Protein AF-A0A6N6NJ37-F1 (afdb_monomer_lite)

Structure (mmCIF, N/CA/C/O backbone):
data_AF-A0A6N6NJ37-F1
#
_entry.id   AF-A0A6N6NJ37-F1
#
loop_
_atom_site.group_PDB
_atom_site.id
_atom_site.type_symbol
_atom_site.label_atom_id
_atom_site.label_alt_id
_atom_site.label_comp_id
_atom_site.label_asym_id
_atom_site.label_entity_id
_atom_site.label_seq_id
_atom_site.pdbx_PDB_ins_code
_atom_site.Cartn_x
_atom_site.Cartn_y
_atom_site.Cartn_z
_atom_site.occupancy
_atom_site.B_iso_or_equiv
_atom_site.auth_seq_id
_atom_site.auth_comp_id
_atom_site.auth_asym_id
_atom_site.auth_atom_id
_atom_site.pdbx_PDB_model_num
ATOM 1 N N . MET A 1 1 ? -5.280 16.848 26.734 1.00 68.19 1 MET A N 1
ATOM 2 C CA . MET A 1 1 ? -6.616 16.349 27.115 1.00 68.19 1 MET A CA 1
ATOM 3 C C . MET A 1 1 ? -6.480 14.849 27.277 1.00 68.19 1 MET A C 1
ATOM 5 O O . MET A 1 1 ? -5.952 14.238 26.355 1.00 68.19 1 MET A O 1
ATOM 9 N N . ASN A 1 2 ? -6.800 14.286 28.444 1.00 83.56 2 ASN A N 1
ATOM 10 C CA . ASN A 1 2 ? -6.773 12.828 28.613 1.00 83.56 2 ASN A CA 1
ATOM 11 C C . ASN A 1 2 ? -8.085 12.213 28.070 1.00 83.56 2 ASN A C 1
ATOM 13 O O . ASN A 1 2 ? -9.021 12.947 27.741 1.00 83.56 2 ASN A O 1
ATOM 17 N N . VAL A 1 3 ? -8.146 10.883 27.958 1.00 78.00 3 VAL A N 1
ATOM 18 C CA . VAL A 1 3 ? -9.323 10.172 27.425 1.00 78.00 3 VAL A CA 1
ATOM 19 C C . VAL A 1 3 ? -10.569 10.416 28.282 1.00 78.00 3 VAL A C 1
ATOM 21 O O . VAL A 1 3 ? -11.626 10.700 27.733 1.00 78.00 3 VAL A O 1
ATOM 24 N N . ASN A 1 4 ? -10.438 10.432 29.608 1.00 84.81 4 ASN A N 1
ATOM 25 C CA . ASN A 1 4 ? -11.560 10.659 30.525 1.00 84.81 4 ASN A CA 1
ATOM 26 C C . ASN A 1 4 ? -12.163 12.067 30.366 1.00 84.81 4 ASN A C 1
ATOM 28 O O . ASN A 1 4 ? -13.381 12.221 30.320 1.00 84.81 4 ASN A O 1
ATOM 32 N N . ASP A 1 5 ? -11.322 13.094 30.219 1.00 86.88 5 ASP A N 1
ATOM 33 C CA . ASP A 1 5 ? -11.755 14.474 29.982 1.00 86.88 5 ASP A CA 1
ATOM 34 C C . ASP A 1 5 ? -12.478 14.588 28.633 1.00 86.88 5 ASP A C 1
ATOM 36 O O . ASP A 1 5 ? -13.444 15.340 28.490 1.00 86.88 5 ASP A O 1
ATOM 40 N N . PHE A 1 6 ? -11.996 13.859 27.622 1.00 83.62 6 PHE A N 1
ATOM 41 C CA . PHE A 1 6 ? -12.597 13.810 26.291 1.00 83.62 6 PHE A CA 1
ATOM 42 C C . PHE A 1 6 ? -13.966 13.128 26.331 1.00 83.62 6 PHE A C 1
ATOM 44 O O . PHE A 1 6 ? -14.948 13.698 25.858 1.00 83.62 6 PHE A O 1
ATOM 51 N N . MET A 1 7 ? -14.060 11.966 26.971 1.00 89.38 7 MET A N 1
ATOM 52 C CA . MET A 1 7 ? -15.311 11.234 27.151 1.00 89.38 7 MET A CA 1
ATOM 53 C C . MET A 1 7 ? -16.356 12.059 27.896 1.00 89.38 7 MET A C 1
ATOM 55 O O . MET A 1 7 ? -17.482 12.189 27.421 1.00 89.38 7 MET A O 1
ATOM 59 N N . ALA A 1 8 ? -15.970 12.701 29.002 1.00 89.44 8 ALA A N 1
ATOM 60 C CA . ALA A 1 8 ? -16.862 13.560 29.775 1.00 89.44 8 ALA A CA 1
ATOM 61 C C . ALA A 1 8 ? -17.362 14.764 28.961 1.00 89.44 8 ALA A C 1
ATOM 63 O O . ALA A 1 8 ? -18.539 15.114 29.028 1.00 89.44 8 ALA A O 1
ATOM 64 N N . LYS A 1 9 ? -16.491 15.384 28.154 1.00 91.06 9 LYS A N 1
ATOM 65 C CA . LYS A 1 9 ? -16.855 16.523 27.298 1.00 91.06 9 LYS A CA 1
ATOM 66 C C . LYS A 1 9 ? -17.801 16.132 26.162 1.00 91.06 9 LYS A C 1
ATOM 68 O O . LYS A 1 9 ? -18.639 16.941 25.769 1.00 91.06 9 LYS A O 1
ATOM 73 N N . HIS A 1 10 ? -17.639 14.932 25.617 1.00 87.31 10 HIS A N 1
ATOM 74 C CA . HIS A 1 10 ? -18.386 14.457 24.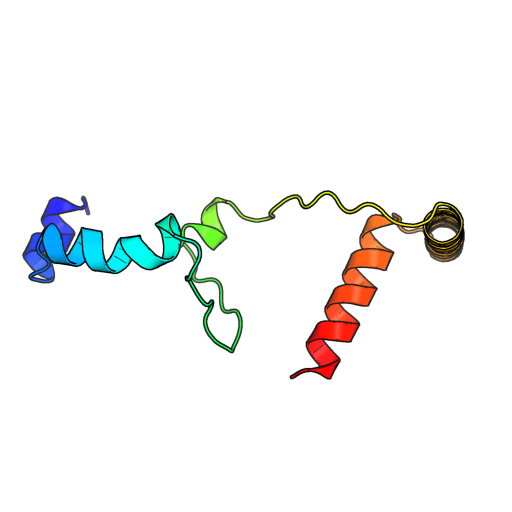453 1.00 87.31 10 HIS A CA 1
ATOM 75 C C . HIS A 1 10 ? -19.548 13.516 24.808 1.00 87.31 10 HIS A C 1
ATOM 77 O O . HIS A 1 10 ? -20.258 13.080 23.908 1.00 87.31 10 HIS A O 1
ATOM 83 N N . GLY A 1 11 ? -19.773 13.233 26.098 1.00 91.25 11 GLY A N 1
ATOM 84 C CA . GLY A 1 11 ? -20.832 12.333 26.561 1.00 91.25 11 GLY A CA 1
ATOM 85 C C . GLY A 1 11 ? -20.642 10.883 26.107 1.00 91.25 11 GLY A C 1
ATOM 86 O O . GLY A 1 11 ? -21.628 10.184 25.902 1.00 91.25 11 GLY A O 1
ATOM 87 N N . ILE A 1 12 ? -19.393 10.452 25.908 1.00 92.12 12 ILE A N 1
ATOM 88 C CA . ILE A 1 12 ? -19.045 9.114 25.410 1.00 92.12 12 ILE A CA 1
ATOM 89 C C . ILE A 1 12 ? -18.901 8.176 26.606 1.00 92.12 12 ILE A C 1
ATOM 91 O O . ILE A 1 12 ? -18.175 8.488 27.550 1.00 92.12 12 ILE A O 1
ATOM 95 N N . THR A 1 13 ? -19.579 7.032 26.567 1.00 92.56 13 THR A N 1
ATOM 96 C CA . THR A 1 13 ? -19.433 5.979 27.581 1.00 92.56 13 THR A CA 1
ATOM 97 C C . THR A 1 13 ? -18.358 4.967 27.182 1.00 92.56 13 THR A C 1
ATOM 99 O O . THR A 1 13 ? -17.990 4.881 26.012 1.00 92.56 13 THR A O 1
ATOM 102 N N . ASP A 1 14 ? -17.880 4.153 28.127 1.00 89.19 14 ASP A N 1
ATOM 103 C CA . ASP A 1 14 ? -16.955 3.047 27.821 1.00 89.19 14 ASP A CA 1
ATOM 104 C C . ASP A 1 14 ? -17.546 2.092 26.768 1.00 89.19 14 ASP A C 1
ATOM 106 O O . ASP A 1 14 ? -16.868 1.699 25.827 1.00 89.19 14 ASP A O 1
ATOM 110 N N . ALA A 1 15 ? -18.851 1.806 26.846 1.00 91.50 15 ALA A N 1
ATOM 111 C CA . ALA A 1 15 ? -19.535 0.960 25.869 1.00 91.50 15 ALA A CA 1
ATOM 112 C C . ALA A 1 15 ? -19.575 1.578 24.460 1.00 91.50 15 ALA A C 1
ATOM 114 O O . ALA A 1 15 ? -19.642 0.858 23.461 1.00 91.50 15 ALA A O 1
ATOM 115 N N . ASP A 1 16 ? -19.559 2.909 24.361 1.00 89.31 16 ASP A N 1
ATOM 116 C CA . ASP A 1 16 ? -19.445 3.589 23.074 1.00 89.31 16 ASP A CA 1
ATOM 117 C C . ASP A 1 16 ? -18.015 3.513 22.537 1.00 89.31 16 ASP A C 1
ATOM 119 O O . ASP A 1 16 ? -17.849 3.332 21.333 1.00 89.31 16 ASP A O 1
ATOM 123 N N . LEU A 1 17 ? -16.995 3.575 23.404 1.00 86.38 17 LEU A N 1
ATOM 124 C CA . LEU A 1 17 ? -15.606 3.338 23.001 1.00 86.38 17 LEU A CA 1
ATOM 125 C C . LEU A 1 17 ? -15.405 1.919 22.474 1.00 86.38 17 LEU A C 1
ATOM 127 O O . LEU A 1 17 ? -14.855 1.766 21.386 1.00 86.38 17 LEU A O 1
ATOM 131 N N . ASP A 1 18 ? -15.904 0.907 23.182 1.00 88.12 18 ASP A N 1
ATOM 132 C CA . ASP A 1 18 ? -15.819 -0.490 22.743 1.00 88.12 18 ASP A CA 1
ATOM 133 C C . ASP A 1 18 ? -16.504 -0.679 21.383 1.00 88.12 18 ASP A C 1
ATOM 135 O O . ASP A 1 18 ? -15.963 -1.305 20.472 1.00 88.12 18 ASP A O 1
ATOM 139 N N . ARG A 1 19 ? -17.677 -0.059 21.191 1.00 89.06 19 ARG A N 1
ATOM 140 C CA . ARG A 1 19 ? -18.387 -0.087 19.904 1.00 89.06 19 ARG A CA 1
ATOM 141 C C . ARG A 1 19 ? -17.594 0.598 18.789 1.00 89.06 19 ARG A C 1
ATOM 143 O O . ARG A 1 19 ? -17.605 0.115 17.662 1.00 89.06 19 ARG A O 1
ATOM 150 N N . MET A 1 20 ? -16.937 1.721 19.079 1.00 86.06 20 MET A N 1
ATOM 151 C CA . MET A 1 20 ? -16.098 2.442 18.114 1.00 86.06 20 MET A CA 1
ATOM 152 C C . MET A 1 20 ? -14.797 1.691 17.793 1.00 86.06 20 MET A C 1
ATOM 154 O O . MET A 1 20 ? -14.287 1.820 16.681 1.00 86.06 20 MET A O 1
ATOM 158 N N . ALA A 1 21 ? -14.266 0.918 18.742 1.00 85.19 21 ALA A N 1
ATOM 159 C CA . ALA A 1 21 ? -13.048 0.129 18.583 1.00 85.19 21 ALA A CA 1
ATOM 160 C C . ALA A 1 21 ? -13.281 -1.188 17.826 1.00 85.19 21 ALA A C 1
ATOM 162 O O . ALA A 1 21 ? -12.390 -1.616 17.093 1.00 85.19 21 ALA A O 1
ATOM 163 N N . ALA A 1 22 ? -14.469 -1.793 17.943 1.00 88.56 22 ALA A N 1
ATOM 164 C CA . ALA A 1 22 ? -14.766 -3.119 17.395 1.00 88.56 22 ALA A CA 1
ATOM 165 C C . ALA A 1 22 ? -14.341 -3.330 15.922 1.00 88.56 22 ALA A C 1
ATOM 167 O O . ALA A 1 22 ? -13.660 -4.324 15.667 1.00 88.56 22 ALA A O 1
ATOM 168 N N . PRO A 1 23 ? -14.597 -2.402 14.969 1.00 85.44 23 PRO A N 1
ATOM 169 C CA . PRO A 1 23 ? -14.173 -2.584 13.576 1.00 85.44 23 PRO A CA 1
ATOM 170 C C . PRO A 1 23 ? -12.651 -2.662 13.384 1.00 85.44 23 PRO A C 1
ATOM 172 O O . PRO A 1 23 ? -12.148 -3.272 12.439 1.00 85.44 23 PRO A O 1
ATOM 175 N N . TYR A 1 24 ? -11.886 -2.018 14.267 1.00 79.94 24 TYR A N 1
ATOM 176 C CA . TYR A 1 24 ? -10.425 -2.065 14.231 1.00 79.94 24 TYR A CA 1
ATOM 177 C C . TYR A 1 24 ? -9.884 -3.372 14.822 1.00 79.94 24 TYR A C 1
ATOM 179 O O . TYR A 1 24 ? -8.831 -3.841 14.388 1.00 79.94 24 TYR A O 1
ATOM 187 N N . GLU A 1 25 ? -10.587 -3.958 15.794 1.00 81.50 25 GLU A N 1
ATOM 188 C CA . GLU A 1 25 ? -10.199 -5.206 16.459 1.00 81.50 25 GLU A CA 1
ATOM 189 C C . GLU A 1 25 ? -10.541 -6.447 15.627 1.00 81.50 25 GLU A C 1
ATOM 191 O O . GLU A 1 25 ? -9.744 -7.384 15.564 1.00 81.50 25 GLU A O 1
ATOM 196 N N . ASP A 1 26 ? -11.695 -6.450 14.957 1.00 87.62 26 ASP A N 1
ATOM 197 C CA . ASP A 1 26 ? -12.132 -7.555 14.095 1.00 87.62 26 ASP A CA 1
ATOM 198 C C . ASP A 1 26 ? -11.644 -7.432 12.638 1.00 87.62 26 ASP A C 1
ATOM 200 O O . ASP A 1 26 ? -11.739 -8.386 11.861 1.00 87.62 26 ASP A O 1
ATOM 204 N N . GLY A 1 27 ? -11.071 -6.280 12.276 1.00 77.44 27 GLY A N 1
ATOM 205 C CA . GLY A 1 27 ? -10.542 -5.997 10.944 1.00 77.44 27 GLY A CA 1
ATOM 206 C C . GLY A 1 27 ? -11.600 -5.633 9.898 1.00 77.44 27 GLY A C 1
ATOM 207 O O . GLY A 1 27 ? -11.263 -5.584 8.715 1.00 77.44 27 GLY A O 1
ATOM 208 N N . SER A 1 28 ? -12.845 -5.373 10.305 1.00 85.44 28 SER A N 1
ATOM 209 C CA . SER A 1 28 ? -13.930 -4.880 9.444 1.00 85.44 28 SER A CA 1
ATOM 210 C C . SER A 1 28 ? -13.881 -3.371 9.190 1.00 85.44 28 SER A C 1
ATOM 212 O O . SER A 1 28 ? -14.721 -2.844 8.464 1.00 85.44 28 SER A O 1
ATOM 214 N N . PHE A 1 29 ? -12.903 -2.666 9.765 1.00 81.50 29 PHE A N 1
ATOM 215 C CA . PHE A 1 29 ? -12.665 -1.256 9.492 1.00 81.50 29 PHE A CA 1
ATOM 216 C C . PHE A 1 29 ? -12.484 -1.008 7.989 1.00 81.50 29 PHE A C 1
ATOM 218 O O . PHE A 1 29 ? -11.492 -1.424 7.383 1.00 81.50 29 PHE A O 1
ATOM 225 N N . GLU A 1 30 ? -13.421 -0.260 7.415 1.00 76.56 30 GLU A N 1
ATOM 226 C CA . GLU A 1 30 ? -13.289 0.303 6.080 1.00 76.56 30 GLU A CA 1
ATOM 227 C C . GLU A 1 30 ? -12.735 1.730 6.196 1.00 76.56 30 GLU A C 1
ATOM 229 O O . GLU A 1 30 ? -13.325 2.563 6.893 1.00 76.56 30 GLU A O 1
ATOM 234 N N . PRO A 1 31 ? -11.596 2.041 5.552 1.00 73.19 31 PRO A N 1
ATOM 235 C CA . PRO A 1 31 ? -11.147 3.420 5.453 1.00 73.19 31 PRO A CA 1
ATOM 236 C C . PRO A 1 31 ? -12.179 4.257 4.688 1.00 73.19 31 PRO A C 1
ATOM 238 O O . PRO A 1 31 ? -12.918 3.738 3.853 1.00 73.19 31 PRO A O 1
ATOM 241 N N . GLU A 1 32 ? -12.197 5.566 4.958 1.00 72.38 32 GLU A N 1
ATOM 242 C CA . GLU A 1 32 ? -12.986 6.527 4.178 1.00 72.38 32 GLU A CA 1
ATOM 243 C C . GLU A 1 32 ? -12.768 6.295 2.667 1.00 72.38 32 GLU A C 1
ATOM 245 O O . GLU A 1 32 ? -11.646 5.965 2.266 1.00 72.38 32 GLU A O 1
ATOM 250 N N . PRO A 1 33 ? -13.791 6.478 1.810 1.00 70.25 33 PRO A N 1
ATOM 251 C CA . PRO A 1 33 ? -13.677 6.216 0.372 1.00 70.25 33 PRO A CA 1
ATOM 252 C C . PRO A 1 33 ? -12.552 6.999 -0.316 1.00 70.25 33 PRO A C 1
ATOM 254 O O . PRO A 1 33 ? -12.012 6.553 -1.325 1.00 70.25 33 PRO A O 1
ATOM 257 N N . ASP A 1 34 ? -12.189 8.162 0.230 1.00 74.69 34 ASP A N 1
ATOM 258 C CA . ASP A 1 34 ? -11.091 9.003 -0.252 1.00 74.69 34 ASP A CA 1
ATOM 259 C C . ASP A 1 34 ? -9.710 8.588 0.299 1.00 74.69 34 ASP A C 1
ATOM 261 O O . ASP A 1 34 ? -8.693 9.198 -0.038 1.00 74.69 34 ASP A O 1
ATOM 265 N N . GLY A 1 35 ? -9.659 7.559 1.151 1.00 73.44 35 GLY A N 1
ATOM 266 C CA . GLY A 1 35 ? -8.447 7.046 1.783 1.00 73.44 35 GLY A CA 1
ATOM 267 C C . GLY A 1 35 ? -7.761 8.056 2.702 1.00 73.44 35 GLY A C 1
ATOM 268 O O . GLY A 1 35 ? -6.560 7.932 2.963 1.00 73.44 35 GLY A O 1
ATOM 269 N N . LYS A 1 36 ? -8.476 9.084 3.172 1.00 79.50 36 LYS A N 1
ATOM 270 C CA . LYS A 1 36 ? -7.876 10.187 3.919 1.00 79.50 36 LYS A CA 1
ATOM 271 C C . LYS A 1 36 ? -7.356 9.736 5.278 1.00 79.50 36 LYS A C 1
ATOM 273 O O . LYS A 1 36 ? -8.096 9.330 6.170 1.00 79.50 36 LYS A O 1
ATOM 278 N N . VAL A 1 37 ? -6.053 9.908 5.468 1.00 78.00 37 VAL A N 1
ATOM 279 C CA . VAL A 1 37 ? -5.394 9.730 6.763 1.00 78.00 37 VAL A CA 1
ATOM 280 C C . VAL A 1 37 ? -5.361 11.076 7.486 1.00 78.00 37 VAL A C 1
ATOM 282 O O . VAL A 1 37 ? -4.759 12.041 7.013 1.00 78.00 37 VAL A O 1
ATOM 285 N N . PHE A 1 38 ? -6.037 11.162 8.632 1.00 77.06 38 PHE A N 1
ATOM 286 C CA . PHE A 1 38 ? -6.063 12.374 9.454 1.00 77.06 38 PHE A CA 1
ATOM 287 C C . PHE A 1 38 ? -4.792 12.502 10.294 1.00 77.06 38 PHE A C 1
ATOM 289 O O . PHE A 1 38 ? -4.348 11.522 10.898 1.00 77.06 38 PHE A O 1
ATOM 296 N N . SER A 1 39 ? -4.248 13.720 10.389 1.00 73.81 39 SER A 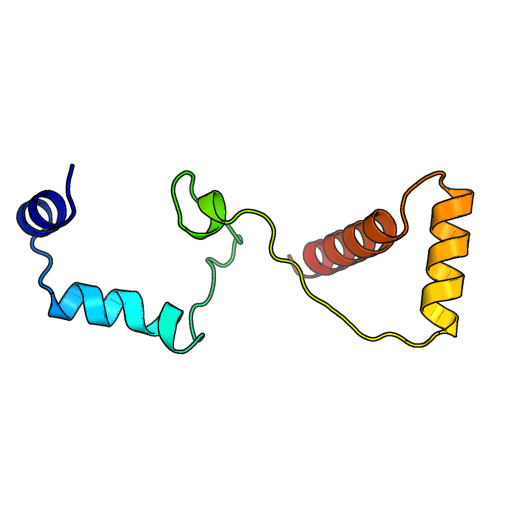N 1
ATOM 297 C CA . SER A 1 39 ? -3.071 13.969 11.222 1.00 73.81 39 SER A CA 1
ATOM 298 C C . SER A 1 39 ? -3.377 13.702 12.699 1.00 73.81 39 SER A C 1
ATOM 300 O O . SER A 1 39 ? -4.411 14.136 13.210 1.00 73.81 39 SER A O 1
ATOM 302 N N . GLY A 1 40 ? -2.498 12.959 13.371 1.00 73.50 40 GLY A N 1
ATOM 303 C CA . GLY A 1 40 ? -2.690 12.484 14.743 1.00 73.50 40 GLY A CA 1
ATOM 304 C C . GLY A 1 40 ? -3.526 11.205 14.878 1.00 73.50 40 GLY A C 1
ATOM 305 O O . GLY A 1 40 ? -3.715 10.734 15.998 1.00 73.50 40 GLY A O 1
ATOM 306 N N . SER A 1 41 ? -4.015 10.621 13.777 1.00 75.19 41 SER A N 1
ATOM 307 C CA . SER A 1 41 ? -4.664 9.302 13.804 1.00 75.19 41 SER A CA 1
ATOM 308 C C . SER A 1 41 ? -3.657 8.175 14.052 1.00 75.19 41 SER A C 1
ATOM 310 O O . SER A 1 41 ? -2.454 8.337 13.847 1.00 75.19 41 SER A O 1
ATOM 312 N N . HIS A 1 42 ? -4.146 6.993 14.443 1.00 72.31 42 HIS A N 1
ATOM 313 C CA . HIS A 1 42 ? -3.290 5.810 14.558 1.00 72.31 42 HIS A CA 1
ATOM 314 C C . HIS A 1 42 ? -2.591 5.492 13.230 1.00 72.31 42 HIS A C 1
ATOM 316 O O . HIS A 1 42 ? -1.405 5.192 13.244 1.00 72.31 42 HIS A O 1
ATOM 322 N N . LEU A 1 43 ? -3.288 5.631 12.095 1.00 73.75 43 LEU A N 1
ATOM 323 C CA . LEU A 1 43 ? -2.729 5.419 10.756 1.00 73.75 43 LEU A CA 1
ATOM 324 C C . LEU A 1 43 ? -1.630 6.439 10.407 1.00 73.75 43 LEU A C 1
ATOM 326 O O . LEU A 1 43 ? -0.625 6.063 9.810 1.00 73.75 43 LEU A O 1
ATOM 330 N N . ASP A 1 44 ? -1.777 7.695 10.833 1.00 76.56 44 ASP A N 1
ATOM 331 C CA . ASP A 1 44 ? -0.735 8.727 10.709 1.00 76.56 44 ASP A CA 1
ATOM 332 C C . ASP A 1 44 ? 0.476 8.415 11.605 1.00 76.56 44 ASP A C 1
ATOM 334 O O . ASP A 1 44 ? 1.624 8.510 11.174 1.00 76.56 44 ASP A O 1
ATOM 338 N N . ALA A 1 45 ? 0.228 7.958 12.837 1.00 72.31 45 ALA A N 1
ATOM 339 C CA . ALA A 1 45 ? 1.265 7.656 13.821 1.00 72.31 45 ALA A CA 1
ATOM 340 C C . ALA A 1 45 ? 2.075 6.389 13.493 1.00 72.31 45 ALA A C 1
ATOM 342 O O . ALA A 1 45 ? 3.298 6.382 13.641 1.00 72.31 45 ALA A O 1
ATOM 343 N N . VAL A 1 46 ? 1.417 5.310 13.055 1.00 72.88 46 VAL A N 1
ATOM 344 C CA . VAL A 1 46 ? 2.101 4.076 12.623 1.00 72.88 46 VAL A CA 1
ATOM 345 C C . VAL A 1 46 ? 2.747 4.233 11.249 1.00 72.88 46 VAL A C 1
ATOM 347 O O . VAL A 1 46 ? 3.673 3.491 10.916 1.00 72.88 46 VAL A O 1
ATOM 350 N N . GLY A 1 47 ? 2.285 5.207 10.461 1.00 76.75 47 GLY A N 1
ATOM 351 C CA . GLY A 1 47 ? 2.820 5.536 9.152 1.00 76.75 47 GLY A CA 1
ATOM 352 C C . GLY A 1 47 ? 2.759 4.352 8.189 1.00 76.75 47 GLY A C 1
ATOM 353 O O . GLY A 1 47 ? 1.712 3.763 7.929 1.00 76.75 47 GLY A O 1
ATOM 354 N N . THR A 1 48 ? 3.906 4.000 7.607 1.00 74.25 48 THR A N 1
ATOM 355 C CA . THR A 1 48 ? 3.971 2.966 6.570 1.00 74.25 48 THR A CA 1
ATOM 356 C C . THR A 1 48 ? 3.835 1.557 7.147 1.00 74.25 48 THR A C 1
ATOM 358 O O . THR A 1 48 ? 4.674 1.119 7.936 1.00 74.25 48 THR A O 1
ATOM 361 N N . ARG A 1 49 ? 2.867 0.783 6.651 1.00 80.56 49 ARG A N 1
ATOM 362 C CA . ARG A 1 49 ? 2.777 -0.660 6.910 1.00 80.56 49 ARG A CA 1
ATOM 363 C C . ARG A 1 49 ? 3.710 -1.442 5.982 1.00 80.56 49 ARG A C 1
ATOM 365 O O . ARG A 1 49 ? 3.763 -1.196 4.779 1.00 80.56 49 ARG A O 1
ATOM 372 N N . ARG A 1 50 ? 4.425 -2.434 6.523 1.00 80.38 50 ARG A N 1
ATOM 373 C CA . ARG A 1 50 ? 5.184 -3.410 5.720 1.00 80.38 50 ARG A CA 1
ATOM 374 C C . ARG A 1 50 ? 4.291 -4.605 5.400 1.00 80.38 50 ARG A C 1
ATOM 376 O O . ARG A 1 50 ? 3.751 -5.226 6.310 1.00 80.38 50 ARG A O 1
ATOM 383 N N . VAL A 1 51 ? 4.173 -4.937 4.118 1.00 84.62 51 VAL A N 1
ATOM 384 C CA . VAL A 1 51 ? 3.472 -6.133 3.632 1.00 84.62 51 VAL A CA 1
ATOM 385 C C . VAL A 1 51 ? 4.485 -7.010 2.905 1.00 84.62 51 VAL A C 1
ATOM 387 O O . VAL A 1 51 ? 5.216 -6.525 2.041 1.00 84.62 51 VAL A O 1
ATOM 390 N N . THR A 1 52 ? 4.556 -8.289 3.278 1.00 88.25 52 THR A N 1
ATOM 391 C CA . THR A 1 52 ? 5.383 -9.278 2.574 1.00 88.25 52 THR A CA 1
ATOM 392 C C . THR A 1 52 ? 4.500 -10.007 1.576 1.00 88.25 52 THR A C 1
ATOM 394 O O . THR A 1 52 ? 3.499 -10.598 1.967 1.00 88.25 52 THR A O 1
ATOM 397 N N . VAL A 1 53 ? 4.870 -9.957 0.299 1.00 90.25 53 VAL A N 1
ATOM 398 C CA . VAL A 1 53 ? 4.144 -10.617 -0.790 1.00 90.25 53 VAL A CA 1
ATOM 399 C C . VAL A 1 53 ? 5.091 -11.582 -1.490 1.00 90.25 53 VAL A C 1
ATOM 401 O O . VAL A 1 53 ? 6.261 -11.257 -1.705 1.00 90.25 53 VAL A O 1
ATOM 404 N N . VAL A 1 54 ? 4.589 -12.767 -1.826 1.00 94.44 54 VAL A N 1
ATOM 405 C CA . VAL A 1 54 ? 5.321 -13.770 -2.601 1.00 94.44 54 VAL A CA 1
ATOM 406 C C . VAL A 1 54 ? 4.912 -13.631 -4.062 1.00 94.44 54 VAL A C 1
ATOM 408 O O . VAL A 1 54 ? 3.729 -13.689 -4.380 1.00 94.44 54 VAL A O 1
ATOM 411 N N . TYR A 1 55 ? 5.899 -13.445 -4.934 1.00 94.50 55 TYR A N 1
ATOM 412 C CA . TYR A 1 55 ? 5.725 -13.358 -6.382 1.00 94.50 55 TYR A CA 1
ATOM 413 C C . TYR A 1 55 ? 6.547 -14.440 -7.071 1.00 94.50 55 TYR A C 1
ATOM 415 O O . TYR A 1 55 ? 7.542 -14.921 -6.518 1.00 94.50 55 TYR A O 1
ATOM 423 N N . ASP A 1 56 ? 6.186 -14.754 -8.311 1.00 97.75 56 ASP A N 1
ATOM 424 C CA . ASP A 1 56 ? 7.001 -15.619 -9.149 1.00 97.75 56 ASP A CA 1
ATOM 425 C C . ASP A 1 56 ? 8.396 -15.029 -9.379 1.00 97.75 56 ASP A C 1
ATOM 427 O O . ASP A 1 56 ? 8.585 -13.834 -9.639 1.00 97.75 56 ASP A O 1
ATOM 431 N N . ALA A 1 57 ? 9.407 -15.901 -9.336 1.00 97.31 57 ALA A N 1
ATOM 432 C CA . ALA A 1 57 ? 10.804 -15.504 -9.493 1.00 97.31 57 ALA A CA 1
ATOM 433 C C . ALA A 1 57 ? 11.047 -14.751 -10.815 1.00 97.31 57 ALA A C 1
ATOM 435 O O . ALA A 1 57 ? 11.787 -13.768 -10.842 1.00 97.31 57 ALA A O 1
ATOM 436 N N . LYS A 1 58 ? 10.373 -15.158 -11.898 1.00 98.12 58 LYS A N 1
ATOM 437 C CA . LYS A 1 58 ? 10.467 -14.509 -13.214 1.00 98.12 58 LYS A CA 1
ATOM 438 C C . LYS A 1 58 ? 10.041 -13.039 -13.167 1.00 98.12 58 LYS A C 1
ATOM 440 O O . LYS A 1 58 ? 10.704 -12.184 -13.758 1.00 98.12 58 LYS A O 1
ATOM 445 N N . ASP A 1 59 ? 8.972 -12.736 -12.442 1.00 97.12 59 ASP A N 1
ATOM 446 C CA . ASP A 1 59 ? 8.435 -11.381 -12.365 1.00 97.12 59 ASP A CA 1
ATOM 447 C C . ASP A 1 59 ? 9.317 -10.495 -11.492 1.00 97.12 59 ASP A C 1
ATOM 449 O O . ASP A 1 59 ? 9.653 -9.377 -11.886 1.00 97.12 59 ASP A O 1
ATOM 453 N N . THR A 1 60 ? 9.808 -11.021 -10.367 1.00 96.00 60 THR A N 1
ATOM 454 C CA . THR A 1 60 ? 10.755 -10.282 -9.514 1.00 96.00 60 THR A CA 1
ATOM 455 C C . THR A 1 60 ? 12.058 -9.942 -10.248 1.00 96.00 60 THR A C 1
ATOM 457 O O . THR A 1 60 ? 12.567 -8.826 -10.117 1.00 96.00 60 THR A O 1
ATOM 460 N N . GLN A 1 61 ? 12.566 -10.849 -11.093 1.00 97.31 61 GLN A N 1
ATOM 461 C CA . GLN A 1 61 ? 13.726 -10.592 -11.954 1.00 97.31 61 GLN A CA 1
ATOM 462 C C . GLN A 1 61 ? 13.437 -9.497 -12.985 1.00 97.31 61 GLN A C 1
ATOM 464 O O . GLN A 1 61 ? 14.256 -8.595 -13.183 1.00 97.31 61 GLN A O 1
ATOM 469 N N . ARG A 1 62 ? 12.255 -9.524 -13.611 1.00 97.62 62 ARG A N 1
ATOM 470 C CA . ARG A 1 62 ? 11.833 -8.488 -14.561 1.00 97.62 62 ARG A CA 1
ATOM 471 C C . ARG A 1 62 ? 11.713 -7.120 -13.888 1.00 97.62 62 ARG A C 1
ATOM 473 O O . ARG A 1 62 ? 12.188 -6.130 -14.444 1.00 97.62 62 ARG A O 1
ATOM 480 N N . VAL A 1 63 ? 11.153 -7.058 -12.681 1.00 97.31 63 VAL A N 1
ATOM 481 C CA . VAL A 1 63 ? 11.084 -5.821 -11.886 1.00 97.31 63 VAL A CA 1
ATOM 482 C C . VAL A 1 63 ? 12.484 -5.300 -11.569 1.00 97.31 63 VAL A C 1
ATOM 484 O O . VAL A 1 63 ? 12.737 -4.106 -11.727 1.00 97.31 63 VAL A O 1
ATOM 487 N N . ALA A 1 64 ? 13.419 -6.174 -11.188 1.00 97.31 64 ALA A N 1
ATOM 488 C CA . ALA A 1 64 ? 14.803 -5.780 -10.935 1.00 97.31 64 ALA A CA 1
ATOM 489 C C . ALA A 1 64 ? 15.477 -5.181 -12.183 1.00 97.31 64 ALA A C 1
ATOM 491 O O . ALA A 1 64 ? 16.173 -4.169 -12.079 1.00 97.31 64 ALA A O 1
ATOM 492 N N . MET A 1 65 ? 15.231 -5.747 -13.370 1.00 97.75 65 MET A N 1
ATOM 493 C CA . MET A 1 65 ? 15.721 -5.184 -14.633 1.00 97.75 65 MET A CA 1
ATOM 494 C C . MET A 1 65 ? 15.145 -3.791 -14.915 1.00 97.75 65 MET A C 1
ATOM 496 O O . MET A 1 65 ? 15.905 -2.882 -15.247 1.00 97.75 65 MET A O 1
ATOM 500 N N . ILE A 1 66 ? 13.831 -3.609 -14.751 1.00 97.25 66 ILE A N 1
ATOM 501 C CA . ILE A 1 66 ? 13.155 -2.316 -14.960 1.00 97.25 66 ILE A CA 1
ATOM 502 C C . ILE A 1 66 ? 13.673 -1.268 -13.971 1.00 97.25 66 ILE A C 1
ATOM 504 O O . ILE A 1 66 ? 13.958 -0.130 -14.343 1.00 97.25 66 ILE A O 1
ATOM 508 N N . ALA A 1 67 ? 13.817 -1.643 -12.702 1.00 97.50 67 ALA A N 1
ATOM 509 C CA . ALA A 1 67 ? 14.341 -0.757 -11.673 1.00 97.50 67 ALA A CA 1
ATOM 510 C C . ALA A 1 67 ? 15.766 -0.302 -12.017 1.00 97.50 67 ALA A C 1
ATOM 512 O O . ALA A 1 67 ? 16.067 0.891 -11.964 1.00 97.50 67 ALA A O 1
ATOM 513 N N . ARG A 1 68 ? 16.615 -1.235 -12.475 1.00 97.75 68 ARG A N 1
ATOM 514 C CA . ARG A 1 68 ? 17.980 -0.938 -12.922 1.00 97.75 68 ARG A CA 1
ATOM 515 C C . ARG A 1 68 ? 18.007 -0.009 -14.133 1.00 97.75 68 ARG A C 1
ATOM 517 O O . ARG A 1 68 ? 18.796 0.929 -14.126 1.00 97.75 68 ARG A O 1
ATOM 524 N N . SER A 1 69 ? 17.160 -0.227 -15.142 1.00 97.62 69 SER A N 1
ATOM 525 C CA . SER A 1 69 ? 17.118 0.646 -16.327 1.00 97.62 69 SER A CA 1
ATOM 526 C C . SER A 1 69 ? 16.650 2.065 -15.999 1.00 97.62 69 SER A C 1
ATOM 528 O O . SER A 1 69 ? 17.022 3.004 -16.692 1.00 97.62 69 SER A O 1
ATOM 530 N N . LYS A 1 70 ? 15.845 2.223 -14.942 1.00 96.50 70 LYS A N 1
ATOM 531 C CA . LYS A 1 70 ? 15.358 3.518 -14.445 1.00 96.50 70 LYS A CA 1
ATOM 532 C C . LYS A 1 70 ? 16.265 4.156 -13.380 1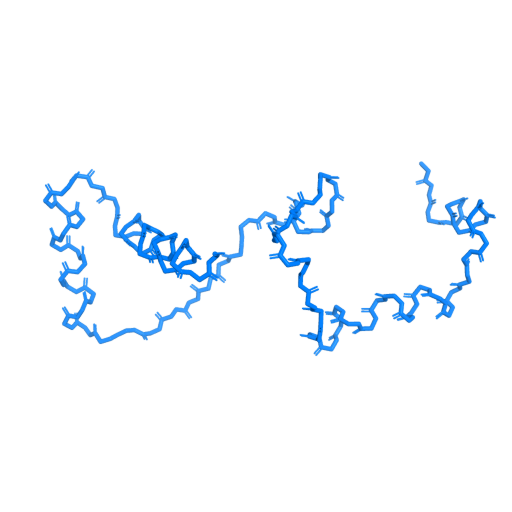.00 96.50 70 LYS A C 1
ATOM 534 O O . LYS A 1 70 ? 16.012 5.287 -12.986 1.00 96.50 70 LYS A O 1
ATOM 539 N N . GLY A 1 71 ? 17.285 3.449 -12.884 1.00 97.19 71 GLY A N 1
ATOM 540 C CA . GLY A 1 71 ? 18.137 3.928 -11.788 1.00 97.19 71 GLY A CA 1
ATOM 541 C C . GLY A 1 71 ? 17.423 4.035 -10.432 1.00 97.19 71 GLY A C 1
ATOM 542 O O . GLY A 1 71 ? 17.826 4.833 -9.589 1.00 97.19 71 GLY A O 1
ATOM 543 N N . VAL A 1 72 ? 16.364 3.251 -10.208 1.00 97.56 72 VAL A N 1
ATOM 544 C CA . VAL A 1 72 ? 15.547 3.283 -8.980 1.00 97.56 72 VAL A CA 1
ATOM 545 C C . VAL A 1 72 ? 15.604 1.956 -8.223 1.00 97.56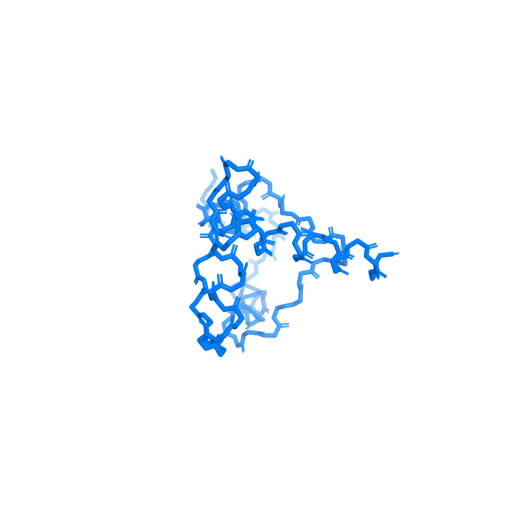 72 VAL A C 1
ATOM 547 O O . VAL A 1 72 ? 16.135 0.954 -8.703 1.00 97.56 72 VAL A O 1
ATOM 550 N N . LYS A 1 73 ? 15.031 1.924 -7.015 1.00 96.75 73 LYS A N 1
ATOM 551 C CA . LYS A 1 73 ? 14.869 0.683 -6.245 1.00 96.75 73 LYS A CA 1
ATOM 552 C C . LYS A 1 73 ? 13.693 -0.141 -6.793 1.00 96.75 73 LYS A C 1
ATOM 554 O O . LYS A 1 73 ? 12.682 0.451 -7.166 1.00 96.75 73 LYS A O 1
ATOM 559 N N . PRO A 1 74 ? 13.739 -1.487 -6.741 1.00 95.50 74 PRO A N 1
ATOM 560 C CA . PRO A 1 74 ? 12.594 -2.338 -7.088 1.00 95.50 74 PRO A CA 1
ATOM 561 C C . PRO A 1 74 ? 11.298 -1.962 -6.358 1.00 95.50 74 PRO A C 1
ATOM 563 O O . PRO A 1 74 ? 10.226 -1.999 -6.950 1.00 95.50 74 PRO A O 1
ATOM 566 N N . SER A 1 75 ? 11.394 -1.517 -5.098 1.00 92.75 75 SER A N 1
ATOM 567 C CA . SER A 1 75 ? 10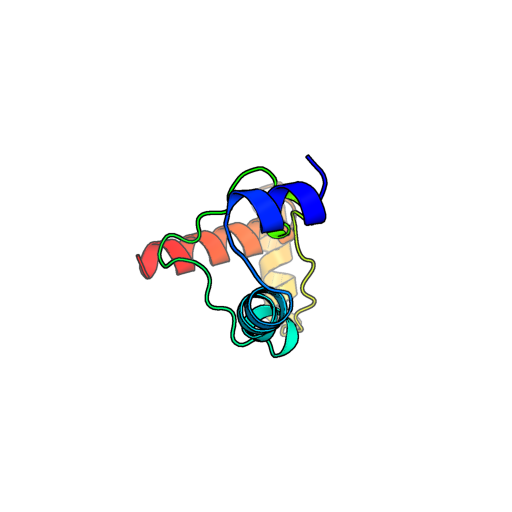.241 -1.043 -4.322 1.00 92.75 75 SER A CA 1
ATOM 568 C C . SER A 1 75 ? 9.511 0.137 -4.963 1.00 92.75 75 SER A C 1
ATOM 570 O O . SER A 1 75 ? 8.308 0.256 -4.773 1.00 92.75 75 SER A O 1
ATOM 572 N N . SER A 1 76 ? 10.209 1.000 -5.706 1.00 96.06 76 SER A N 1
ATOM 573 C CA . SER A 1 76 ? 9.574 2.107 -6.428 1.00 96.06 76 SER A CA 1
ATOM 574 C C . SER A 1 76 ? 8.703 1.589 -7.567 1.00 96.06 76 SER A C 1
ATOM 576 O O . SER A 1 76 ? 7.587 2.050 -7.717 1.00 96.06 76 SER A O 1
ATOM 578 N N . VAL A 1 77 ? 9.147 0.556 -8.290 1.00 96.56 77 VAL A N 1
ATOM 579 C CA . VAL A 1 77 ? 8.355 -0.042 -9.378 1.00 96.56 77 VAL A CA 1
ATOM 580 C C . VAL A 1 77 ? 7.042 -0.631 -8.854 1.00 96.56 77 VAL A C 1
ATOM 582 O O . VAL A 1 77 ? 6.005 -0.456 -9.483 1.00 96.56 77 VAL A O 1
ATOM 585 N N . TYR A 1 78 ? 7.069 -1.297 -7.694 1.00 95.12 78 TYR A N 1
ATOM 586 C CA . TYR A 1 78 ? 5.848 -1.814 -7.067 1.00 95.12 78 TYR A CA 1
ATOM 587 C C . TYR A 1 78 ? 4.910 -0.697 -6.594 1.00 95.12 78 TYR A C 1
ATOM 589 O O . TYR A 1 78 ? 3.699 -0.841 -6.720 1.00 95.12 78 TYR A O 1
ATOM 597 N N . ARG A 1 79 ? 5.456 0.406 -6.063 1.00 93.56 79 ARG A N 1
ATOM 598 C CA . ARG A 1 79 ? 4.659 1.567 -5.637 1.00 93.56 79 ARG A CA 1
ATOM 599 C C . ARG A 1 79 ? 4.021 2.271 -6.828 1.00 93.56 79 ARG A C 1
ATOM 601 O O . ARG A 1 79 ? 2.815 2.430 -6.820 1.00 93.56 79 ARG A O 1
ATOM 608 N N . ASP A 1 80 ? 4.787 2.548 -7.882 1.00 95.12 80 ASP A N 1
ATOM 609 C CA . ASP A 1 80 ? 4.264 3.152 -9.113 1.00 95.12 80 ASP A CA 1
ATOM 610 C C . ASP A 1 80 ? 3.132 2.300 -9.715 1.00 95.12 80 ASP A C 1
ATOM 612 O O . ASP A 1 80 ? 2.131 2.827 -10.194 1.00 95.12 80 ASP A O 1
ATOM 616 N N . ALA A 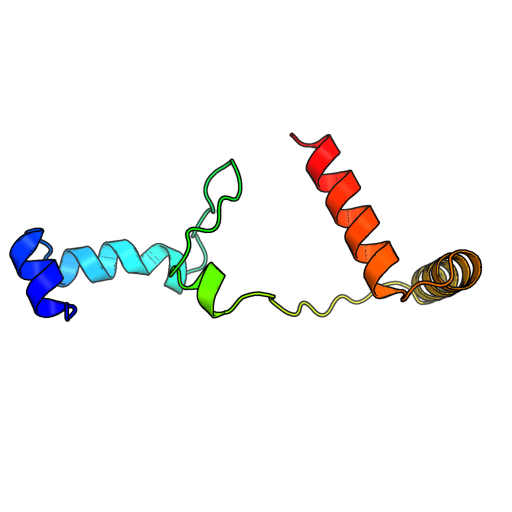1 81 ? 3.281 0.969 -9.696 1.00 94.31 81 ALA A N 1
ATOM 617 C CA . ALA A 1 81 ? 2.251 0.051 -10.176 1.00 94.31 81 ALA A CA 1
ATOM 618 C C . ALA A 1 81 ? 0.989 0.070 -9.298 1.00 94.31 81 ALA A C 1
ATOM 620 O O . ALA A 1 81 ? -0.119 0.013 -9.830 1.00 94.31 81 ALA A O 1
ATOM 621 N N . LEU A 1 82 ? 1.151 0.160 -7.974 1.00 93.25 82 LEU A N 1
ATOM 622 C CA . LEU A 1 82 ? 0.035 0.299 -7.040 1.00 93.25 82 LEU A CA 1
ATOM 623 C C . LEU A 1 82 ? -0.689 1.633 -7.248 1.00 93.25 82 LEU A C 1
ATOM 625 O O . LEU A 1 82 ? -1.906 1.634 -7.394 1.00 93.25 82 LEU A O 1
ATOM 629 N N . ASP A 1 83 ? 0.050 2.736 -7.331 1.00 93.62 83 ASP A N 1
ATOM 630 C CA . ASP A 1 83 ? -0.503 4.072 -7.561 1.00 93.62 83 ASP A CA 1
ATOM 631 C C . ASP A 1 83 ? -1.268 4.124 -8.889 1.00 93.62 83 ASP A C 1
ATOM 633 O O . ASP A 1 83 ? -2.385 4.632 -8.945 1.00 93.62 83 ASP A O 1
ATOM 637 N N . TYR A 1 84 ? -0.710 3.527 -9.950 1.00 94.81 84 TYR A N 1
ATOM 638 C CA . TYR A 1 84 ? -1.384 3.396 -11.242 1.00 94.81 84 TYR A CA 1
ATOM 639 C C . TYR A 1 84 ? -2.693 2.605 -11.138 1.00 94.81 84 TYR A C 1
ATOM 641 O O . TYR A 1 84 ? -3.710 3.028 -11.685 1.00 94.81 84 TYR A O 1
ATOM 649 N N . TYR A 1 85 ? -2.679 1.465 -10.442 1.00 93.12 85 TYR A N 1
ATOM 650 C CA . TYR A 1 85 ? -3.877 0.650 -10.258 1.00 93.12 85 TYR A CA 1
ATOM 651 C C . TYR A 1 85 ? -4.955 1.404 -9.474 1.00 93.12 85 TYR A C 1
ATOM 653 O O . TYR A 1 85 ? -6.105 1.413 -9.899 1.00 93.12 85 TYR A O 1
ATOM 661 N N . LEU A 1 86 ? -4.590 2.064 -8.372 1.00 90.00 86 LEU A N 1
ATOM 662 C CA . LEU A 1 86 ? -5.526 2.829 -7.546 1.00 90.00 86 LEU A CA 1
ATOM 663 C C . LEU A 1 86 ? -6.114 4.021 -8.308 1.00 90.00 86 LEU A C 1
ATOM 665 O O . LEU A 1 86 ? -7.323 4.222 -8.273 1.00 90.00 86 LEU A O 1
ATOM 669 N N . ALA A 1 87 ? -5.293 4.759 -9.059 1.00 91.06 87 ALA A N 1
ATOM 670 C CA . ALA A 1 87 ? -5.760 5.870 -9.886 1.00 91.06 87 ALA A CA 1
ATOM 671 C C . ALA A 1 87 ? -6.736 5.428 -10.989 1.00 91.06 87 ALA A C 1
ATOM 673 O O . ALA A 1 87 ? -7.581 6.213 -11.398 1.00 91.06 87 ALA A O 1
ATOM 674 N N . ALA A 1 88 ? -6.631 4.187 -11.473 1.00 91.88 88 ALA A N 1
ATOM 675 C CA . ALA A 1 88 ? -7.552 3.635 -12.464 1.00 91.88 88 ALA A CA 1
ATOM 676 C C . ALA A 1 88 ? -8.910 3.196 -11.879 1.00 91.88 88 ALA A C 1
ATOM 678 O O . ALA A 1 88 ? -9.818 2.895 -12.651 1.00 91.88 88 ALA A O 1
ATOM 679 N N . GLN A 1 89 ? -9.039 3.110 -10.551 1.00 85.31 89 GLN A N 1
ATOM 680 C CA . GLN A 1 89 ? -10.282 2.742 -9.856 1.00 85.31 89 GLN A CA 1
ATOM 681 C C . GLN A 1 89 ? -11.031 3.952 -9.273 1.00 85.31 89 GLN A C 1
ATOM 683 O O . GLN A 1 89 ? -12.148 3.780 -8.787 1.00 85.31 89 GLN A O 1
ATOM 688 N N . ALA A 1 90 ? -10.411 5.136 -9.290 1.00 67.12 90 ALA A N 1
ATOM 689 C CA . ALA A 1 90 ? -11.003 6.401 -8.856 1.00 67.12 90 ALA A CA 1
ATOM 690 C C . ALA A 1 90 ? -11.852 7.034 -9.969 1.00 67.12 90 ALA A C 1
ATOM 692 O O . ALA A 1 90 ? -12.894 7.639 -9.631 1.00 67.12 90 ALA A O 1
#

pLDDT: mean 87.01, std 8.9, range [67.12, 98.12]

Organism: NCBI:txid2137581

Radius of gyration: 19.93 Å; chains: 1; bounding box: 39×32×47 Å

Foldseek 3Di:
DDPVVVCVVVVNDPVNVCVVCVCVVVVVDDADPVNDDDPPDPCNVVPDDDDDDDDDPVVLVVLVVVCVVVVHDSVVVVVVVVVVVVVVVD

Secondary structure (DSSP, 8-state):
--HHHHHHHHT--HHHHHHHHHHHHHS--PPPTT-PPPTTSHHHHH-PPP------HHHHHHHHHHHHHHTS-HHHHHHHHHHHHHHTT-

Sequence (90 aa):
MNVNDFMAKHGITDADLDRMAAPYEDGSFEPEPDGKVFSGSHLDAVGTRRVTVVYDAKDTQRVAMIARSKGVKPSSVYRDALDYYLAAQA